Protein AF-A0A7T6Z4F5-F1 (afdb_monomer_lite)

pLDDT: mean 92.41, std 7.92, range [49.53, 97.69]

Organism: NCBI:txid2743000

Sequence (101 aa):
MSDFVYGEYCGEPLPRKGADYDSIGIYKENGLLLELRVSGTALAATEETGINHENSYEWLWKTALNFIEELDNEKKILQILPTDVRSGKLVTQWHELRVEE

Foldseek 3Di:
DQPQDDDQKGKDWDDCPVFQWTWIFIDGDHDGAEIEIEGNQLQVVCVFQVHHPVCPRVLSSVQCVVCVVVGPSDYWYFYHYNVQGGNSDGPDDRVPTDTDD

Structure (mmCIF, N/CA/C/O backbone):
data_AF-A0A7T6Z4F5-F1
#
_entry.id   AF-A0A7T6Z4F5-F1
#
loop_
_atom_site.group_PDB
_atom_site.id
_atom_site.type_symbol
_atom_site.label_atom_id
_atom_site.label_alt_id
_atom_site.label_comp_id
_atom_site.label_asym_id
_atom_site.label_entity_id
_atom_site.label_seq_id
_atom_site.pdbx_PDB_ins_code
_atom_site.Cartn_x
_atom_site.Cartn_y
_atom_site.Cartn_z
_atom_site.occupancy
_atom_site.B_iso_or_equiv
_atom_site.auth_seq_id
_atom_site.auth_comp_id
_atom_site.auth_asym_id
_atom_site.auth_atom_id
_atom_site.pdbx_PDB_model_num
ATOM 1 N N . MET A 1 1 ? 1.905 18.611 5.122 1.00 49.53 1 MET A N 1
ATOM 2 C CA . MET A 1 1 ? 0.590 18.311 4.520 1.00 49.53 1 MET A CA 1
ATOM 3 C C . MET A 1 1 ? 0.790 17.026 3.755 1.00 49.53 1 MET A C 1
ATOM 5 O O . MET A 1 1 ? 1.791 16.951 3.059 1.00 49.53 1 MET A O 1
ATOM 9 N N . SER A 1 2 ? -0.036 16.009 3.984 1.00 57.78 2 SER A N 1
ATOM 10 C CA . SER A 1 2 ? 0.030 14.809 3.153 1.00 57.78 2 SER A CA 1
ATOM 11 C C . SER A 1 2 ? -0.494 15.148 1.754 1.00 57.78 2 SER A C 1
ATOM 13 O O . SER A 1 2 ? -1.529 15.806 1.643 1.00 57.78 2 SER A O 1
ATOM 15 N N . ASP A 1 3 ? 0.213 14.702 0.715 1.00 80.06 3 ASP A N 1
ATOM 16 C CA . ASP A 1 3 ? -0.210 14.835 -0.685 1.00 80.06 3 ASP A CA 1
ATOM 17 C C . ASP A 1 3 ? -1.293 13.804 -1.078 1.00 80.06 3 ASP A C 1
ATOM 19 O O . ASP A 1 3 ? -1.843 13.861 -2.177 1.00 80.06 3 ASP A O 1
ATOM 23 N N . PHE A 1 4 ? -1.638 12.873 -0.178 1.00 91.50 4 PHE A N 1
ATOM 24 C CA . PHE 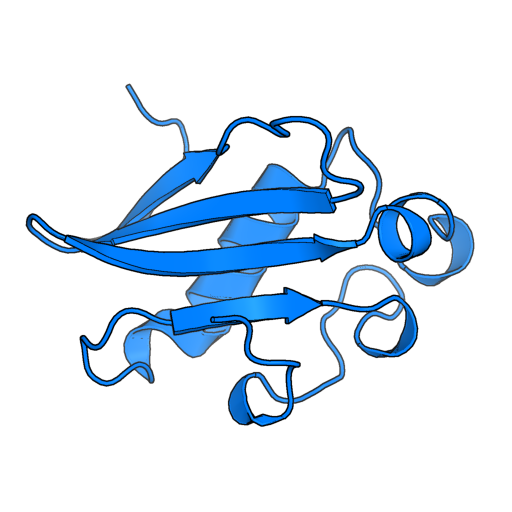A 1 4 ? -2.614 11.806 -0.399 1.00 91.50 4 PHE A CA 1
ATOM 25 C C . PHE A 1 4 ? -3.841 12.006 0.492 1.00 91.50 4 PHE A C 1
ATOM 27 O O . PHE A 1 4 ? -3.826 11.668 1.676 1.00 91.50 4 PHE A O 1
ATOM 34 N N . VAL A 1 5 ? -4.915 12.556 -0.074 1.00 93.88 5 VAL A N 1
ATOM 35 C CA . VAL A 1 5 ? -6.187 12.776 0.631 1.00 93.88 5 VAL A CA 1
ATOM 36 C C . VAL A 1 5 ? -7.352 12.420 -0.289 1.00 93.88 5 VAL A C 1
ATOM 38 O O . VAL A 1 5 ? -7.390 12.850 -1.442 1.00 93.88 5 VAL A O 1
ATOM 41 N N . TYR A 1 6 ? -8.310 11.642 0.215 1.00 93.25 6 TYR A N 1
ATOM 42 C CA . TYR A 1 6 ? -9.553 11.313 -0.483 1.00 93.25 6 TYR A CA 1
ATOM 43 C C . TYR A 1 6 ? -10.689 11.137 0.526 1.00 93.25 6 TYR A C 1
ATOM 45 O O . TYR A 1 6 ? -10.696 10.191 1.311 1.00 93.25 6 TYR A O 1
ATOM 53 N N . GLY A 1 7 ? -11.654 12.058 0.507 1.00 92.50 7 GLY A N 1
ATOM 54 C CA . GLY A 1 7 ? -12.746 12.067 1.479 1.00 92.50 7 GLY A CA 1
ATOM 55 C C . GLY A 1 7 ? -12.217 12.180 2.910 1.00 92.50 7 GLY A C 1
ATOM 56 O O . GLY A 1 7 ? -11.549 13.150 3.255 1.00 92.50 7 GLY A O 1
ATOM 57 N N . GLU A 1 8 ? -12.525 11.179 3.729 1.00 92.56 8 GLU A N 1
ATOM 58 C CA . GLU A 1 8 ? -12.073 11.057 5.121 1.00 92.56 8 GLU A CA 1
ATOM 59 C C . GLU A 1 8 ? -10.735 10.317 5.287 1.00 92.56 8 GLU A C 1
ATOM 61 O O . GLU A 1 8 ? -10.221 10.214 6.402 1.00 92.56 8 GLU A O 1
ATOM 66 N N . TYR A 1 9 ? -10.175 9.798 4.191 1.00 94.81 9 TYR A N 1
ATOM 67 C CA . TYR A 1 9 ? -8.936 9.035 4.199 1.00 94.81 9 TYR A CA 1
ATOM 68 C C . TYR A 1 9 ? -7.734 9.927 3.894 1.00 94.81 9 TYR A C 1
ATOM 70 O O . TYR A 1 9 ? -7.732 10.695 2.927 1.00 94.81 9 TYR A O 1
ATOM 78 N N . CYS A 1 10 ? -6.673 9.751 4.676 1.00 95.25 10 CYS A N 1
ATOM 79 C CA . CYS A 1 10 ? -5.369 10.373 4.465 1.00 95.25 10 CYS A CA 1
ATOM 80 C C . CYS A 1 10 ? -4.308 9.282 4.284 1.00 95.25 10 CYS A C 1
ATOM 82 O O . CYS A 1 10 ? -4.318 8.295 5.015 1.00 95.25 10 CYS A O 1
ATOM 84 N N . GLY A 1 11 ? -3.386 9.446 3.340 1.00 95.56 11 GLY A N 1
ATOM 85 C CA . GLY A 1 11 ? -2.267 8.528 3.111 1.00 95.56 11 GLY A CA 1
ATOM 86 C C . GLY A 1 11 ? -0.933 9.136 3.544 1.00 95.56 11 GLY A C 1
ATOM 87 O O . GLY A 1 11 ? -0.728 10.326 3.367 1.00 95.56 11 GLY A O 1
ATOM 88 N N . GLU A 1 12 ? 0.014 8.372 4.070 1.00 95.25 12 GLU A N 1
ATOM 89 C CA . GLU A 1 12 ? 1.375 8.859 4.345 1.00 95.25 12 GLU A CA 1
ATOM 90 C C . GLU A 1 12 ? 2.409 7.781 3.999 1.00 95.25 12 GLU A C 1
ATOM 92 O O . GLU A 1 12 ? 2.280 6.650 4.474 1.00 95.25 12 GLU A O 1
ATOM 97 N N . PRO A 1 13 ? 3.441 8.081 3.187 1.00 95.56 13 PRO A N 1
ATOM 98 C CA . PRO A 1 13 ? 4.567 7.173 3.004 1.00 95.56 13 PRO A CA 1
ATOM 99 C C . PRO A 1 13 ? 5.244 6.859 4.341 1.00 95.56 13 PRO A C 1
ATOM 101 O O . PRO A 1 13 ? 5.661 7.765 5.062 1.00 95.56 13 PRO A O 1
ATOM 104 N N . LEU A 1 14 ? 5.396 5.577 4.665 1.00 93.25 14 LEU A N 1
ATOM 105 C CA . LEU A 1 14 ? 6.046 5.157 5.907 1.00 93.25 14 LEU A CA 1
ATOM 106 C C . LEU A 1 14 ? 7.543 4.877 5.685 1.00 93.25 14 LEU A C 1
ATOM 108 O O . LEU A 1 14 ? 7.937 4.388 4.623 1.00 93.25 14 LEU A O 1
ATOM 112 N N . PRO A 1 15 ? 8.409 5.162 6.676 1.00 87.06 15 PRO A N 1
ATOM 113 C CA . PRO A 1 15 ? 9.852 4.995 6.536 1.00 87.06 15 PRO A CA 1
ATOM 114 C C . PRO A 1 15 ? 10.272 3.521 6.412 1.00 87.06 15 PRO A C 1
ATOM 116 O O . PRO A 1 15 ? 9.924 2.685 7.247 1.00 87.06 15 PRO A O 1
ATOM 119 N N . ARG A 1 16 ? 11.135 3.231 5.430 1.00 77.62 16 ARG A N 1
ATOM 120 C CA . ARG A 1 16 ? 11.716 1.905 5.142 1.00 77.62 16 ARG A CA 1
ATOM 121 C C . ARG A 1 16 ? 12.813 1.516 6.143 1.00 77.62 16 ARG A C 1
ATOM 123 O O . ARG A 1 16 ? 13.984 1.464 5.777 1.00 77.62 16 ARG A O 1
ATOM 130 N N . LYS A 1 17 ? 12.494 1.309 7.425 1.00 76.69 17 LYS A N 1
ATOM 131 C CA . LYS A 1 17 ? 13.473 1.025 8.507 1.00 76.69 17 LYS A CA 1
ATOM 132 C C . LYS A 1 17 ? 14.239 -0.307 8.315 1.00 76.69 17 LYS A C 1
ATOM 134 O O . LYS A 1 17 ? 14.035 -1.251 9.067 1.00 76.69 17 LYS A O 1
ATOM 139 N N . GLY A 1 18 ? 15.128 -0.383 7.321 1.00 69.81 18 GLY A N 1
ATOM 140 C CA . GLY A 1 18 ? 15.873 -1.591 6.944 1.00 69.81 18 GLY A CA 1
ATOM 141 C C . GLY A 1 18 ? 15.041 -2.645 6.207 1.00 69.81 18 GLY A C 1
ATOM 142 O O . GLY A 1 18 ? 15.487 -3.780 6.078 1.00 69.81 18 GLY A O 1
ATOM 143 N N . ALA A 1 19 ? 13.839 -2.285 5.756 1.00 77.81 19 ALA A N 1
ATOM 144 C CA . ALA A 1 19 ? 12.916 -3.203 5.111 1.00 77.81 19 ALA A CA 1
ATOM 145 C C . ALA A 1 19 ? 12.979 -3.097 3.582 1.00 77.81 19 ALA A C 1
ATOM 147 O O . ALA A 1 19 ? 13.107 -2.001 3.035 1.00 77.81 19 ALA A O 1
ATOM 148 N N . ASP A 1 20 ? 12.860 -4.240 2.910 1.00 90.12 20 ASP A N 1
ATOM 149 C CA . ASP A 1 20 ? 12.846 -4.349 1.450 1.00 90.12 20 ASP A CA 1
ATOM 150 C C . ASP A 1 20 ? 11.411 -4.204 0.915 1.00 90.12 20 ASP A C 1
ATOM 152 O O . ASP A 1 20 ? 10.834 -5.141 0.364 1.00 90.12 20 ASP A O 1
ATOM 156 N N . TYR A 1 21 ? 10.783 -3.056 1.181 1.00 94.25 21 TYR A N 1
ATOM 157 C CA . TYR A 1 21 ? 9.464 -2.697 0.656 1.00 94.25 21 TYR A CA 1
ATOM 158 C C . TYR A 1 21 ? 9.239 -1.182 0.657 1.00 94.25 21 TYR A C 1
ATOM 160 O O . TYR A 1 21 ? 9.831 -0.447 1.452 1.00 94.25 21 TYR A O 1
ATOM 168 N N . ASP A 1 22 ? 8.306 -0.741 -0.186 1.00 95.88 22 ASP A N 1
ATOM 169 C CA . ASP A 1 22 ? 7.680 0.579 -0.094 1.00 95.88 22 ASP A CA 1
ATOM 170 C C . ASP A 1 22 ? 6.320 0.427 0.573 1.00 95.88 22 ASP A C 1
ATOM 172 O O . ASP A 1 22 ? 5.641 -0.579 0.372 1.00 95.88 22 ASP A O 1
ATOM 176 N N . SER A 1 23 ? 5.909 1.411 1.370 1.00 96.44 23 SER A N 1
ATOM 177 C CA . SER A 1 23 ? 4.649 1.324 2.107 1.00 96.44 23 SER A CA 1
ATOM 178 C C . SER A 1 23 ? 3.979 2.669 2.305 1.00 96.44 23 SER A C 1
ATOM 180 O O . SER A 1 23 ? 4.660 3.671 2.540 1.00 96.44 23 SER A O 1
ATOM 182 N N . ILE A 1 24 ? 2.649 2.659 2.286 1.00 96.56 24 ILE A N 1
ATOM 183 C CA . ILE A 1 24 ? 1.805 3.795 2.651 1.00 96.56 24 ILE A CA 1
ATOM 184 C C . ILE A 1 24 ? 0.910 3.400 3.830 1.00 96.56 24 ILE A C 1
ATOM 186 O O . ILE A 1 24 ? 0.314 2.320 3.842 1.00 96.56 24 ILE A O 1
ATOM 190 N N . GLY A 1 25 ? 0.833 4.267 4.834 1.00 96.00 25 GLY A N 1
ATOM 191 C CA . GLY A 1 25 ? -0.170 4.198 5.887 1.00 96.00 25 GLY A CA 1
ATOM 192 C C . GLY A 1 25 ? -1.424 4.940 5.441 1.00 96.00 25 GLY A C 1
ATOM 193 O O . GLY A 1 25 ? -1.328 6.076 4.990 1.00 96.00 25 GLY A O 1
ATOM 194 N N . ILE A 1 26 ? -2.584 4.308 5.558 1.00 96.00 26 ILE A N 1
ATOM 195 C CA . ILE A 1 26 ? -3.902 4.882 5.302 1.00 96.00 26 ILE A CA 1
ATOM 196 C C . ILE A 1 26 ? -4.583 5.103 6.644 1.00 96.00 26 ILE A C 1
ATOM 198 O O . ILE A 1 26 ? -4.757 4.171 7.432 1.00 96.00 26 ILE A O 1
ATOM 202 N N . TYR A 1 27 ? -4.981 6.340 6.886 1.00 94.12 27 TYR A N 1
ATOM 203 C CA . TYR A 1 27 ? -5.554 6.805 8.134 1.00 94.12 27 TYR A CA 1
ATOM 204 C C . TYR A 1 27 ? -6.988 7.257 7.903 1.00 94.12 27 TYR A C 1
ATOM 206 O O . TYR A 1 27 ? -7.286 7.876 6.881 1.00 94.12 27 TYR A O 1
ATOM 214 N N . LYS A 1 28 ? -7.854 6.973 8.872 1.00 92.75 28 LYS A N 1
ATOM 215 C CA . LYS A 1 28 ? -9.230 7.470 8.939 1.00 92.75 28 LYS A CA 1
ATOM 216 C C . LYS A 1 28 ? -9.499 7.945 10.361 1.00 92.75 28 LYS A C 1
ATOM 218 O O . LYS A 1 28 ? -9.075 7.302 11.323 1.00 92.75 28 LYS A O 1
ATOM 223 N N . GLU A 1 29 ? -10.159 9.093 10.479 1.00 84.62 29 GLU A N 1
ATOM 224 C CA . GLU A 1 29 ? -10.346 9.819 11.741 1.00 84.62 29 GLU A CA 1
ATOM 225 C C . GLU A 1 29 ? -9.020 10.031 12.497 1.00 84.62 29 GLU A C 1
ATOM 227 O O . GLU A 1 29 ? -8.252 10.926 12.153 1.00 84.62 29 GLU A O 1
ATOM 232 N N . ASN A 1 30 ? -8.738 9.198 13.506 1.00 77.50 30 ASN A N 1
ATOM 233 C CA . ASN A 1 30 ? -7.579 9.316 14.394 1.00 77.50 30 ASN A CA 1
ATOM 234 C C . ASN A 1 30 ? -6.674 8.070 14.395 1.00 77.50 30 ASN A C 1
ATOM 236 O O . ASN A 1 30 ? -5.794 7.960 15.252 1.00 77.50 30 ASN A O 1
ATOM 240 N N . GLY A 1 31 ? -6.897 7.110 13.492 1.00 90.81 31 GLY A N 1
ATOM 241 C CA . GLY A 1 31 ? -6.233 5.807 13.531 1.00 90.81 31 GLY A CA 1
ATOM 242 C C . GLY A 1 31 ? -5.652 5.366 12.194 1.00 90.81 31 GLY A C 1
ATOM 243 O O . GLY A 1 31 ? -6.170 5.698 11.130 1.00 90.81 31 GLY A O 1
ATOM 244 N N . LEU A 1 32 ? -4.571 4.587 12.266 1.00 93.12 32 LEU A N 1
ATOM 245 C CA . LEU A 1 32 ? -4.058 3.826 11.130 1.00 93.12 32 LEU A CA 1
ATOM 246 C C . LEU A 1 32 ? -5.017 2.664 10.847 1.00 93.12 32 LEU A C 1
ATOM 248 O O . LEU A 1 32 ? -5.160 1.771 11.682 1.00 93.12 32 LEU A O 1
ATOM 252 N N . LEU A 1 33 ? -5.634 2.681 9.669 1.00 95.00 33 LEU A N 1
ATOM 253 C CA . LEU A 1 33 ? -6.571 1.662 9.201 1.00 95.00 33 LEU A CA 1
ATOM 254 C C . LEU A 1 33 ? -5.858 0.570 8.397 1.00 95.00 33 LEU A C 1
ATOM 256 O O . LEU A 1 33 ? -6.092 -0.619 8.596 1.00 95.00 33 LEU A O 1
ATOM 260 N N . LEU A 1 34 ? -4.957 0.969 7.502 1.00 96.25 34 LEU A N 1
ATOM 261 C CA . LEU A 1 34 ? -4.241 0.052 6.621 1.00 96.25 34 LEU A CA 1
ATOM 262 C C . LEU A 1 34 ? -2.793 0.499 6.465 1.00 96.25 34 LEU A C 1
ATOM 264 O O . LEU A 1 34 ? -2.529 1.650 6.150 1.00 96.25 34 LEU A O 1
ATOM 268 N N . GLU A 1 35 ? -1.854 -0.420 6.614 1.00 96.31 35 GLU A N 1
ATOM 269 C CA . GLU A 1 35 ? -0.512 -0.276 6.062 1.00 96.31 35 GLU A CA 1
ATOM 270 C C . GLU A 1 35 ? -0.409 -1.186 4.839 1.00 96.31 35 GLU A C 1
ATOM 272 O O . GLU A 1 35 ? -0.431 -2.411 4.967 1.00 96.31 35 GLU A O 1
ATOM 277 N N . LEU A 1 36 ? -0.329 -0.590 3.649 1.00 97.44 36 LEU A N 1
ATOM 278 C CA . LEU A 1 36 ? -0.185 -1.336 2.403 1.00 97.44 36 LEU A CA 1
ATOM 279 C C . LEU A 1 36 ? 1.269 -1.277 1.950 1.00 97.44 36 LEU A C 1
ATOM 281 O O . LEU A 1 36 ? 1.821 -0.190 1.761 1.00 97.44 36 LEU A O 1
ATOM 285 N N . ARG A 1 37 ? 1.876 -2.448 1.777 1.00 97.12 37 ARG A N 1
ATOM 286 C CA . ARG A 1 37 ? 3.280 -2.626 1.406 1.00 97.12 37 ARG A CA 1
ATOM 287 C C . ARG A 1 37 ? 3.386 -3.255 0.024 1.00 97.12 37 ARG A C 1
ATOM 289 O O . ARG A 1 37 ? 2.606 -4.141 -0.309 1.00 97.12 37 ARG A O 1
ATOM 296 N N . VAL A 1 38 ? 4.397 -2.874 -0.747 1.00 97.06 38 VAL A N 1
ATOM 297 C CA . VAL A 1 38 ? 4.816 -3.564 -1.977 1.00 97.06 38 VAL A CA 1
ATOM 298 C C . VAL A 1 38 ? 6.276 -3.970 -1.843 1.00 97.06 38 VAL A C 1
ATOM 300 O O . VAL A 1 38 ? 7.116 -3.155 -1.465 1.00 97.06 38 VAL A O 1
ATOM 303 N N . SER A 1 39 ? 6.576 -5.248 -2.072 1.00 96.31 39 SER A N 1
ATOM 304 C CA . SER A 1 39 ? 7.909 -5.793 -1.801 1.00 96.31 39 SER A CA 1
ATOM 305 C C . SER A 1 39 ? 8.958 -5.234 -2.758 1.00 96.31 39 SER A C 1
ATOM 307 O O . SER A 1 39 ? 8.668 -4.934 -3.916 1.00 96.31 39 SER A O 1
ATOM 309 N N . GLY A 1 40 ? 10.208 -5.158 -2.308 1.00 95.31 40 GLY A N 1
ATOM 310 C CA . GLY A 1 40 ? 11.343 -4.740 -3.127 1.00 95.31 40 GLY A CA 1
ATOM 311 C C . GLY A 1 40 ? 11.527 -5.621 -4.355 1.00 95.31 40 GLY A C 1
ATOM 312 O O . GLY A 1 40 ? 11.824 -5.121 -5.433 1.00 95.31 40 GLY A O 1
ATOM 313 N N . THR A 1 41 ? 11.224 -6.918 -4.252 1.00 95.38 41 THR A N 1
ATOM 314 C CA . THR A 1 41 ? 11.199 -7.812 -5.420 1.00 95.38 41 THR A CA 1
ATOM 315 C C . THR A 1 41 ? 10.137 -7.400 -6.445 1.00 95.38 41 THR A C 1
ATOM 317 O O . THR A 1 41 ? 10.402 -7.464 -7.642 1.00 95.38 41 THR A O 1
ATOM 320 N N . ALA A 1 42 ? 8.951 -6.957 -6.012 1.00 95.56 42 ALA A N 1
ATOM 321 C CA . ALA A 1 42 ? 7.909 -6.491 -6.932 1.00 95.56 42 ALA A CA 1
ATOM 322 C C . ALA A 1 42 ? 8.307 -5.169 -7.604 1.00 95.56 42 ALA A C 1
ATOM 324 O O . ALA A 1 42 ? 8.014 -4.960 -8.779 1.00 95.56 42 ALA A O 1
ATOM 325 N N . LEU A 1 43 ? 9.024 -4.313 -6.869 1.00 95.25 43 LEU A N 1
ATOM 326 C CA . LEU A 1 43 ? 9.581 -3.057 -7.372 1.00 95.25 43 LEU A CA 1
ATOM 327 C C . LEU A 1 43 ? 10.751 -3.289 -8.337 1.00 95.25 43 LEU A C 1
ATOM 329 O O . LEU A 1 43 ? 10.892 -2.544 -9.300 1.00 95.25 43 LEU A O 1
ATOM 333 N N . ALA A 1 44 ? 11.565 -4.324 -8.111 1.00 95.62 44 ALA A N 1
ATOM 334 C CA . ALA A 1 44 ? 12.662 -4.715 -8.996 1.00 95.62 44 ALA A CA 1
ATOM 335 C C . ALA A 1 44 ? 12.167 -5.366 -10.299 1.00 95.62 44 ALA A C 1
ATOM 337 O O . ALA A 1 44 ? 12.797 -5.206 -11.341 1.00 95.62 44 ALA A O 1
ATOM 338 N N . ALA A 1 45 ? 11.026 -6.056 -10.258 1.00 95.06 45 ALA A N 1
ATOM 339 C CA . ALA A 1 45 ? 10.352 -6.647 -11.416 1.00 95.06 45 ALA A CA 1
ATOM 340 C C . ALA A 1 45 ? 9.490 -5.616 -12.179 1.00 95.06 45 ALA A C 1
ATOM 342 O O . ALA A 1 45 ? 8.333 -5.877 -12.507 1.00 95.06 45 ALA A O 1
ATOM 343 N N . THR A 1 46 ? 10.014 -4.403 -12.412 1.00 94.12 46 THR A N 1
ATOM 344 C CA . THR A 1 46 ? 9.245 -3.288 -13.001 1.00 94.12 46 THR A CA 1
ATOM 345 C C . THR A 1 46 ? 8.686 -3.619 -14.387 1.00 94.12 46 THR A C 1
ATOM 347 O O . THR A 1 46 ? 7.610 -3.135 -14.733 1.00 94.12 46 THR A O 1
ATOM 350 N N . GLU A 1 47 ? 9.383 -4.426 -15.193 1.00 94.25 47 GLU A N 1
ATOM 351 C CA . GLU A 1 47 ? 8.915 -4.792 -16.538 1.00 94.25 47 GLU A CA 1
ATOM 352 C C . GLU A 1 47 ? 7.611 -5.606 -16.485 1.00 94.25 47 GLU A C 1
ATOM 354 O O . GLU A 1 47 ? 6.710 -5.403 -17.302 1.00 94.25 47 GLU A O 1
ATOM 359 N N . GLU A 1 48 ? 7.466 -6.480 -15.488 1.00 93.50 48 GLU A N 1
ATOM 360 C CA . GLU A 1 48 ? 6.282 -7.310 -15.282 1.00 93.50 48 GLU A CA 1
ATOM 361 C C . GLU A 1 48 ? 5.197 -6.587 -14.477 1.00 93.50 48 GLU A C 1
ATOM 363 O O . GLU A 1 48 ? 4.004 -6.635 -14.816 1.00 93.50 48 GLU A O 1
ATOM 368 N N . THR A 1 49 ? 5.59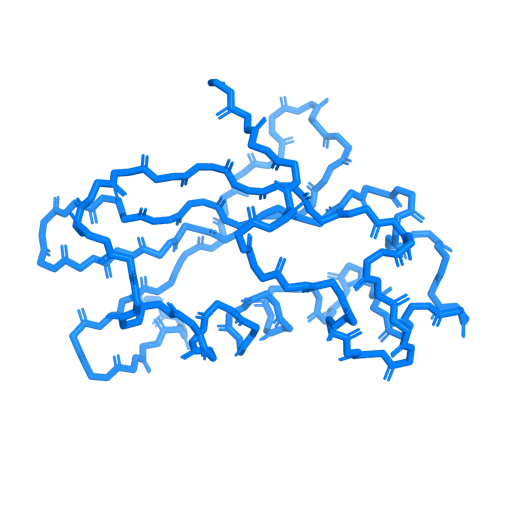9 -5.921 -13.394 1.00 94.19 49 THR A N 1
ATOM 369 C CA . THR A 1 49 ? 4.674 -5.313 -12.435 1.00 94.19 49 THR A CA 1
ATOM 370 C C . THR A 1 49 ? 4.233 -3.924 -12.857 1.00 94.19 49 THR A C 1
ATOM 372 O O . THR A 1 49 ? 3.154 -3.510 -12.457 1.00 94.19 49 THR A O 1
ATOM 375 N N . GLY A 1 50 ? 5.004 -3.200 -13.671 1.00 95.19 50 GLY A N 1
ATOM 376 C CA . GLY A 1 50 ? 4.745 -1.802 -14.029 1.00 95.19 50 GLY A CA 1
ATOM 377 C C . GLY A 1 50 ? 4.922 -0.809 -12.872 1.00 95.19 50 GLY A C 1
ATOM 378 O O . GLY A 1 50 ? 4.513 0.347 -12.999 1.00 95.19 50 GLY A O 1
ATOM 379 N N . ILE A 1 51 ? 5.497 -1.243 -11.746 1.00 95.38 51 ILE A N 1
ATOM 380 C CA . ILE A 1 51 ? 5.681 -0.436 -10.534 1.00 95.38 51 ILE A CA 1
ATOM 381 C C . ILE A 1 51 ? 7.168 -0.388 -10.193 1.00 95.38 51 ILE A C 1
ATOM 383 O O . ILE A 1 51 ? 7.884 -1.378 -10.323 1.00 95.38 51 ILE A O 1
ATOM 387 N N . ASN A 1 52 ? 7.627 0.771 -9.737 1.00 95.31 52 ASN A N 1
ATOM 388 C CA . ASN A 1 52 ? 8.985 1.007 -9.269 1.00 95.31 52 ASN A CA 1
ATOM 389 C C . ASN A 1 52 ? 8.971 1.986 -8.082 1.00 95.31 52 ASN A C 1
ATOM 391 O O . ASN A 1 52 ? 7.921 2.467 -7.665 1.00 95.31 52 ASN A O 1
ATOM 395 N N . HIS A 1 53 ? 10.142 2.312 -7.535 1.00 93.62 53 HIS A N 1
ATOM 396 C CA . HIS A 1 53 ? 10.242 3.244 -6.406 1.00 93.62 53 HIS A CA 1
ATOM 397 C C . HIS A 1 53 ? 9.796 4.684 -6.716 1.00 93.62 53 HIS A C 1
ATOM 399 O O . HIS A 1 53 ? 9.557 5.446 -5.783 1.00 93.62 53 HIS A O 1
ATOM 405 N N . GLU A 1 54 ? 9.719 5.082 -7.988 1.00 93.44 54 GLU A N 1
ATOM 406 C CA . GLU A 1 54 ? 9.314 6.437 -8.386 1.00 93.44 54 GLU A CA 1
ATOM 407 C C . GLU A 1 54 ? 7.791 6.606 -8.357 1.00 93.44 54 GLU A C 1
ATOM 409 O O . GLU A 1 54 ? 7.303 7.704 -8.096 1.00 93.44 54 GLU A O 1
ATOM 414 N N . ASN A 1 55 ? 7.038 5.527 -8.600 1.00 95.00 5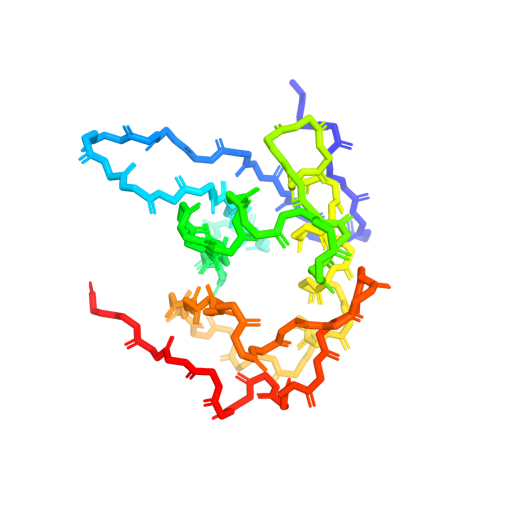5 ASN A N 1
ATOM 415 C CA . ASN A 1 55 ? 5.574 5.552 -8.689 1.00 95.00 55 ASN A CA 1
ATOM 416 C C . ASN A 1 55 ? 4.854 4.718 -7.610 1.00 95.00 55 ASN A C 1
ATOM 418 O O . ASN A 1 55 ? 3.623 4.753 -7.531 1.00 95.00 55 ASN A O 1
ATOM 422 N N . SER A 1 56 ? 5.597 3.996 -6.766 1.00 95.81 56 SER A N 1
ATOM 423 C CA . SER A 1 56 ? 5.060 3.057 -5.774 1.00 95.81 56 SER A CA 1
ATOM 424 C C . SER A 1 56 ? 4.056 3.695 -4.819 1.00 95.81 56 SER A C 1
ATOM 426 O O . SER A 1 56 ? 2.994 3.124 -4.600 1.00 95.81 56 SER A O 1
ATOM 428 N N . TYR A 1 57 ? 4.337 4.878 -4.266 1.00 96.38 57 TYR A N 1
ATOM 429 C CA . TYR A 1 57 ? 3.455 5.508 -3.275 1.00 96.38 57 TYR A CA 1
ATOM 430 C C . TYR A 1 57 ? 2.115 5.948 -3.869 1.00 96.38 57 TYR A C 1
ATOM 432 O O . TYR A 1 57 ? 1.068 5.704 -3.272 1.00 96.38 57 TYR A O 1
ATOM 440 N N . GLU A 1 58 ? 2.125 6.541 -5.066 1.00 96.50 58 GLU A N 1
ATOM 441 C CA . GLU A 1 58 ? 0.891 6.913 -5.764 1.00 96.50 58 GLU A CA 1
ATOM 442 C C . GLU A 1 58 ? 0.090 5.670 -6.167 1.00 96.50 58 GLU A C 1
ATOM 444 O O . GLU A 1 58 ? -1.138 5.640 -6.044 1.00 96.50 58 GLU A O 1
ATOM 449 N N . TRP A 1 59 ? 0.785 4.624 -6.615 1.00 97.38 59 TRP A N 1
ATOM 450 C CA . TRP A 1 59 ? 0.159 3.357 -6.961 1.00 97.38 59 TRP A CA 1
ATOM 451 C C . TRP A 1 59 ? -0.465 2.666 -5.744 1.00 97.38 59 TRP A C 1
ATOM 453 O O . TRP A 1 59 ? -1.618 2.240 -5.814 1.00 97.38 59 TRP A O 1
ATOM 463 N N . LEU A 1 60 ? 0.259 2.590 -4.625 1.00 97.69 60 LEU A N 1
ATOM 464 C CA . LEU A 1 60 ? -0.221 2.027 -3.363 1.00 97.69 60 LEU A CA 1
ATOM 465 C C . LEU A 1 60 ? -1.447 2.787 -2.858 1.00 97.69 60 LEU A C 1
ATOM 467 O O . LEU A 1 60 ? -2.431 2.161 -2.474 1.00 97.69 60 LEU A O 1
ATOM 471 N N . TRP A 1 61 ? -1.416 4.120 -2.913 1.00 97.69 61 TRP A N 1
ATOM 472 C CA . TRP A 1 61 ? -2.555 4.962 -2.551 1.00 97.69 61 TRP A CA 1
ATOM 473 C C . TRP A 1 61 ? -3.798 4.619 -3.377 1.00 97.69 61 TRP A C 1
ATOM 475 O O . TRP A 1 61 ? -4.834 4.254 -2.824 1.00 97.69 61 TRP A O 1
ATOM 485 N N . LYS A 1 62 ? -3.685 4.662 -4.710 1.00 96.94 62 LYS A N 1
ATOM 486 C CA . LYS A 1 62 ? -4.791 4.327 -5.622 1.00 96.94 62 LYS A CA 1
ATOM 487 C C . LYS A 1 62 ? -5.284 2.895 -5.426 1.00 96.94 62 LYS A C 1
ATOM 489 O O . LYS A 1 62 ? -6.481 2.644 -5.498 1.00 96.94 62 LYS A O 1
ATOM 494 N N . THR A 1 63 ? -4.364 1.966 -5.178 1.00 97.25 63 THR A N 1
ATOM 495 C CA . THR A 1 63 ? -4.681 0.555 -4.945 1.00 97.25 63 THR A CA 1
ATOM 496 C C . THR A 1 63 ? -5.471 0.377 -3.658 1.00 97.25 63 THR A C 1
ATOM 498 O O . THR A 1 63 ? -6.501 -0.288 -3.689 1.00 97.25 63 THR A O 1
ATOM 501 N N . ALA A 1 64 ? -5.046 1.012 -2.562 1.00 96.75 64 ALA A N 1
ATOM 502 C CA . ALA A 1 64 ? -5.755 0.976 -1.288 1.00 96.75 64 ALA A CA 1
ATOM 503 C C . ALA A 1 64 ? -7.182 1.523 -1.419 1.00 96.75 64 ALA A C 1
ATOM 505 O O . ALA A 1 64 ? -8.124 0.885 -0.958 1.00 96.75 64 ALA A O 1
ATOM 506 N N . LEU A 1 65 ? -7.361 2.658 -2.104 1.00 95.62 65 LEU A N 1
ATOM 507 C CA . LEU A 1 65 ? -8.680 3.274 -2.284 1.00 95.62 65 LEU A CA 1
ATOM 508 C C . LEU A 1 65 ? -9.703 2.366 -2.985 1.00 95.62 65 LEU A C 1
ATOM 510 O O . LEU A 1 65 ? -10.897 2.554 -2.781 1.00 95.62 65 LEU A O 1
ATOM 514 N N . ASN A 1 66 ? -9.267 1.373 -3.766 1.00 95.81 66 ASN A N 1
ATOM 515 C CA . ASN A 1 66 ? -10.185 0.451 -4.442 1.00 95.81 66 ASN A CA 1
ATOM 516 C C . ASN A 1 66 ? -10.925 -0.495 -3.485 1.00 95.81 66 ASN A C 1
ATOM 518 O O . ASN A 1 66 ? -11.930 -1.063 -3.892 1.00 95.81 66 ASN A O 1
ATOM 522 N N . PHE A 1 67 ? -10.420 -0.697 -2.265 1.00 95.31 67 PHE A N 1
ATOM 523 C CA . PHE A 1 67 ? -11.003 -1.635 -1.299 1.00 95.31 67 PHE A CA 1
ATOM 524 C C . PHE A 1 67 ? -11.030 -1.104 0.142 1.00 95.31 67 PHE A C 1
ATOM 526 O O . PHE A 1 67 ? -11.471 -1.805 1.047 1.00 95.31 67 PHE A O 1
ATOM 533 N N . ILE A 1 68 ? -10.561 0.124 0.394 1.00 93.81 68 ILE A N 1
ATOM 534 C CA . ILE A 1 68 ? -10.452 0.675 1.754 1.00 93.81 68 ILE A CA 1
ATOM 535 C C . ILE A 1 68 ? -11.804 0.764 2.477 1.00 93.81 68 ILE A C 1
ATOM 537 O O . ILE A 1 68 ? -11.854 0.646 3.700 1.00 93.81 68 ILE A O 1
ATOM 541 N N . GLU A 1 69 ? -12.897 0.943 1.731 1.00 92.69 69 GLU A N 1
ATOM 542 C CA . GLU A 1 69 ? -14.264 0.984 2.266 1.00 9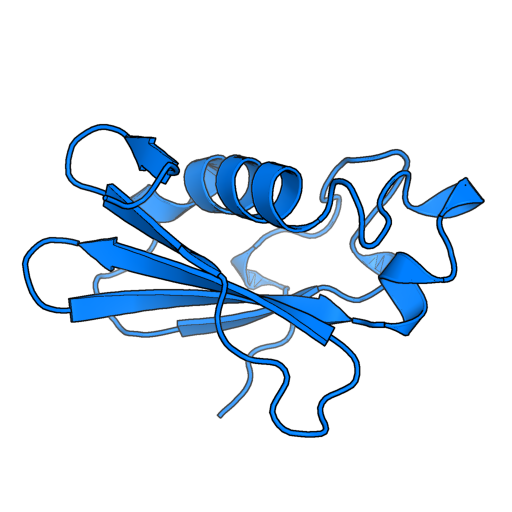2.69 69 GLU A CA 1
ATOM 543 C C . GLU A 1 69 ? -14.761 -0.395 2.733 1.00 92.69 69 GLU A C 1
ATOM 545 O O . GLU A 1 69 ? -15.687 -0.468 3.536 1.00 92.69 69 GLU A O 1
ATOM 550 N N . GLU A 1 70 ? -14.133 -1.482 2.273 1.00 93.12 70 GLU A N 1
ATOM 551 C CA . GLU A 1 70 ? -14.460 -2.861 2.661 1.00 93.12 70 GLU A CA 1
ATOM 552 C C . GLU A 1 70 ? -13.747 -3.302 3.952 1.00 93.12 70 GLU A C 1
ATOM 554 O O . GLU A 1 70 ? -13.986 -4.404 4.443 1.00 93.12 70 GLU A O 1
ATOM 559 N N . LEU A 1 71 ? -12.849 -2.478 4.508 1.00 89.06 71 LEU A N 1
ATOM 560 C CA . LEU A 1 71 ? -12.132 -2.809 5.739 1.00 89.06 71 LEU A CA 1
ATOM 561 C C . LEU A 1 71 ? -12.954 -2.446 6.985 1.00 89.06 71 LEU A C 1
ATOM 563 O O . LEU A 1 71 ? -13.373 -1.302 7.157 1.00 89.06 71 LEU A O 1
ATOM 567 N N . ASP A 1 72 ? -13.089 -3.398 7.911 1.00 79.69 72 ASP A N 1
ATOM 568 C CA . ASP A 1 72 ? -13.914 -3.300 9.130 1.00 79.69 72 ASP A CA 1
ATOM 569 C C . ASP A 1 72 ? -13.340 -2.390 10.246 1.00 79.69 72 ASP A C 1
ATOM 571 O O . ASP A 1 72 ? -13.399 -2.723 11.427 1.00 79.69 72 ASP A O 1
ATOM 575 N N . ASN A 1 73 ? -12.756 -1.234 9.913 1.00 77.94 73 ASN A N 1
ATOM 576 C CA . ASN A 1 73 ? -12.077 -0.298 10.836 1.00 77.94 73 ASN A CA 1
ATOM 577 C C . ASN A 1 73 ? -10.942 -0.897 11.702 1.00 77.94 73 ASN A C 1
ATOM 579 O O . ASN A 1 73 ? -10.314 -0.184 12.487 1.00 77.94 73 ASN A O 1
ATOM 583 N N . GLU A 1 74 ? -10.641 -2.186 11.561 1.00 83.38 74 GLU A N 1
ATOM 584 C CA . GLU A 1 74 ? -9.512 -2.842 12.204 1.00 83.38 74 GLU A CA 1
ATOM 585 C C . GLU A 1 74 ? -8.224 -2.580 11.428 1.00 83.38 74 GLU A C 1
ATOM 587 O O . GLU A 1 74 ? -8.184 -2.702 10.200 1.00 83.38 74 GLU A O 1
ATOM 592 N N . LYS A 1 75 ? -7.143 -2.276 12.158 1.00 91.19 75 LYS A N 1
ATOM 593 C CA . LYS A 1 75 ? -5.819 -2.105 11.562 1.00 91.19 75 LYS A CA 1
ATOM 594 C C . LYS A 1 75 ? -5.416 -3.386 10.828 1.00 91.19 75 LYS A C 1
ATOM 596 O O . LYS A 1 75 ? -5.292 -4.440 11.449 1.00 91.19 75 LYS A O 1
ATOM 601 N N . LYS A 1 76 ? -5.097 -3.266 9.539 1.00 94.31 76 LYS A N 1
ATOM 602 C CA . LYS A 1 76 ? -4.477 -4.338 8.749 1.00 94.31 76 LYS A CA 1
ATOM 603 C C . LYS A 1 76 ? -3.120 -3.915 8.210 1.00 94.31 76 LYS A C 1
ATOM 605 O O . LYS A 1 76 ? -2.894 -2.748 7.902 1.00 94.31 76 LYS A O 1
ATOM 610 N N . ILE A 1 77 ? -2.223 -4.882 8.081 1.00 95.69 77 ILE A N 1
ATOM 611 C CA . ILE A 1 77 ? -0.950 -4.722 7.387 1.00 95.69 77 ILE A CA 1
ATOM 612 C C . ILE A 1 77 ? -0.943 -5.747 6.260 1.00 95.69 77 ILE A C 1
ATOM 614 O O . ILE A 1 77 ? -1.007 -6.946 6.524 1.00 95.69 77 ILE A O 1
ATOM 618 N N . LEU A 1 78 ? -0.919 -5.275 5.016 1.00 97.00 78 LEU A N 1
ATOM 619 C CA . LEU A 1 78 ? -0.992 -6.124 3.828 1.00 97.00 78 LEU A CA 1
ATOM 620 C C . LEU A 1 78 ? 0.279 -5.974 2.998 1.00 97.00 78 LEU A 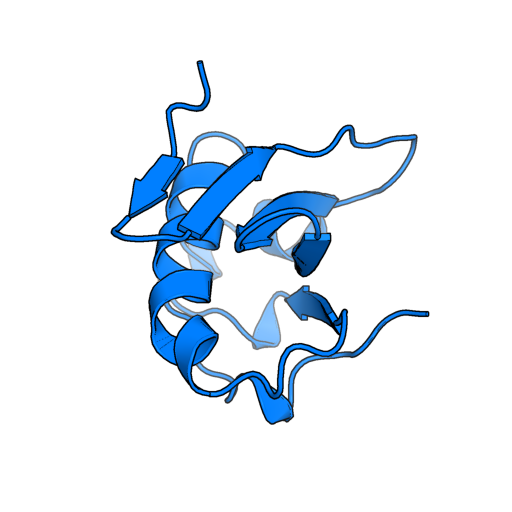C 1
ATOM 622 O O . LEU A 1 78 ? 0.735 -4.861 2.731 1.00 97.00 78 LEU A O 1
ATOM 626 N N . GLN A 1 79 ? 0.830 -7.104 2.571 1.00 97.06 79 GLN A N 1
ATOM 627 C CA . GLN A 1 79 ? 2.029 -7.188 1.754 1.00 97.06 79 GLN A CA 1
ATOM 628 C C . GLN A 1 79 ? 1.679 -7.684 0.352 1.00 97.06 79 GLN A C 1
ATOM 630 O O . GLN A 1 79 ? 1.205 -8.802 0.169 1.00 97.06 79 GLN A O 1
ATOM 635 N N . ILE A 1 80 ? 1.983 -6.854 -0.640 1.00 97.69 80 ILE A N 1
ATOM 636 C CA . ILE A 1 80 ? 1.865 -7.162 -2.062 1.00 97.69 80 ILE A CA 1
ATOM 637 C C . ILE A 1 80 ? 3.190 -7.763 -2.534 1.00 97.69 80 ILE A C 1
ATOM 639 O O . ILE A 1 80 ? 4.269 -7.192 -2.312 1.00 97.69 80 ILE A O 1
ATOM 643 N N . LEU A 1 81 ? 3.102 -8.929 -3.166 1.00 97.06 81 LEU A N 1
ATOM 644 C CA . LEU A 1 81 ? 4.206 -9.667 -3.769 1.00 97.06 81 LEU A CA 1
ATOM 645 C C . LEU A 1 81 ? 4.220 -9.468 -5.296 1.00 97.06 81 LEU A C 1
ATOM 647 O O . LEU A 1 81 ? 3.234 -9.003 -5.869 1.00 97.06 81 LEU A O 1
ATOM 651 N N . PRO A 1 82 ? 5.307 -9.844 -6.000 1.00 96.06 82 PRO A N 1
ATOM 652 C CA . PRO A 1 82 ? 5.381 -9.677 -7.454 1.00 96.06 82 PRO A CA 1
ATOM 653 C C . PRO A 1 82 ? 4.247 -10.393 -8.196 1.00 96.06 82 PRO A C 1
ATOM 655 O O . PRO A 1 82 ? 3.777 -9.921 -9.223 1.00 96.06 82 PRO A O 1
ATOM 658 N N . THR A 1 83 ? 3.788 -11.527 -7.665 1.00 96.81 83 THR A N 1
ATOM 659 C CA . THR A 1 83 ? 2.708 -12.336 -8.245 1.00 96.81 83 THR A CA 1
ATOM 660 C C . THR A 1 83 ? 1.336 -11.681 -8.146 1.00 96.81 83 THR A C 1
ATOM 662 O O . THR A 1 83 ? 0.452 -12.028 -8.926 1.00 96.81 83 THR A O 1
ATOM 665 N N . ASP A 1 84 ? 1.167 -10.735 -7.220 1.00 97.56 84 ASP A N 1
ATOM 666 C CA . ASP A 1 84 ? -0.097 -10.036 -6.992 1.00 97.56 84 ASP A CA 1
ATOM 667 C C . ASP A 1 84 ? -0.286 -8.856 -7.941 1.00 97.56 84 ASP A C 1
ATOM 669 O O . ASP A 1 84 ? -1.356 -8.247 -7.962 1.00 97.56 84 ASP A O 1
ATOM 673 N N . VAL A 1 85 ? 0.733 -8.530 -8.741 1.00 97.00 85 VAL A N 1
ATOM 674 C CA . VAL A 1 85 ? 0.724 -7.391 -9.653 1.00 97.00 85 VAL A CA 1
ATOM 675 C C . VAL A 1 85 ? 1.003 -7.833 -11.081 1.00 97.00 85 VAL A C 1
ATOM 677 O O . VAL A 1 85 ? 1.922 -8.599 -11.361 1.00 97.00 85 VAL A O 1
ATOM 680 N N . ARG A 1 86 ? 0.244 -7.276 -12.025 1.00 95.81 86 ARG A N 1
ATOM 681 C CA . ARG A 1 86 ? 0.545 -7.371 -13.453 1.00 95.81 86 ARG A CA 1
ATOM 682 C C . ARG A 1 86 ? 0.284 -6.040 -14.141 1.00 95.81 86 ARG A C 1
ATOM 684 O O . ARG A 1 86 ? -0.837 -5.536 -14.095 1.00 95.81 86 ARG A O 1
ATOM 691 N N . SER A 1 87 ? 1.304 -5.491 -14.800 1.00 94.31 87 SER A N 1
ATOM 692 C CA . SER A 1 87 ? 1.191 -4.281 -15.632 1.00 94.31 87 SER A CA 1
ATOM 693 C C . SER A 1 87 ? 0.478 -3.108 -14.934 1.00 94.31 87 SER A C 1
ATOM 695 O O . SER A 1 87 ? -0.446 -2.500 -15.476 1.00 94.31 87 SER A O 1
ATOM 697 N N . GLY A 1 88 ? 0.882 -2.819 -13.701 1.00 93.94 88 GLY A N 1
ATOM 698 C CA . GLY A 1 88 ? 0.407 -1.711 -12.876 1.00 93.94 88 GLY A CA 1
ATOM 699 C C . GLY A 1 88 ? -0.925 -1.976 -12.181 1.00 93.94 88 GLY A C 1
ATOM 700 O O . GLY A 1 88 ? -1.549 -1.038 -11.690 1.00 93.94 88 GLY A O 1
ATOM 701 N N . LYS A 1 89 ? -1.403 -3.224 -12.152 1.00 95.62 89 LYS A N 1
ATOM 702 C CA . LYS A 1 89 ? -2.691 -3.584 -11.549 1.00 95.62 89 LYS A CA 1
ATOM 703 C C . LYS A 1 89 ? -2.533 -4.699 -10.535 1.00 95.62 89 LYS A C 1
ATOM 705 O O . LYS A 1 89 ? -1.865 -5.690 -10.819 1.00 95.62 89 LYS A O 1
ATOM 710 N N . LEU A 1 90 ? -3.203 -4.543 -9.398 1.00 97.12 90 LEU A N 1
ATOM 711 C CA . LEU A 1 90 ? -3.410 -5.625 -8.447 1.00 97.12 90 LEU A CA 1
ATOM 712 C C . LEU A 1 90 ? -4.326 -6.678 -9.095 1.00 97.12 90 LEU A C 1
ATOM 714 O O . LEU A 1 90 ? -5.412 -6.339 -9.568 1.00 97.12 90 LEU A O 1
ATOM 718 N N . VAL A 1 91 ? -3.868 -7.926 -9.176 1.00 97.06 91 VAL A N 1
ATOM 719 C CA . VAL A 1 91 ? -4.625 -9.055 -9.752 1.00 97.06 91 VAL A CA 1
ATOM 720 C C . VAL A 1 91 ? -5.126 -10.035 -8.692 1.00 97.06 91 VAL A C 1
ATOM 722 O O . VAL A 1 91 ? -6.056 -10.791 -8.965 1.00 97.06 91 VAL A O 1
ATOM 725 N N . THR A 1 92 ? -4.537 -9.997 -7.499 1.00 96.75 92 THR A N 1
ATOM 726 C CA . THR A 1 92 ? -4.977 -10.755 -6.324 1.00 96.75 92 THR A CA 1
ATOM 727 C C . THR A 1 92 ? -6.047 -9.963 -5.579 1.00 96.75 92 THR A C 1
ATOM 729 O O . THR A 1 92 ? -5.929 -8.745 -5.428 1.00 96.75 92 THR A O 1
ATOM 732 N N . GLN A 1 93 ? -7.104 -10.634 -5.119 1.00 96.06 93 GLN A N 1
ATOM 733 C CA . GLN A 1 93 ? -8.127 -9.984 -4.296 1.00 96.06 93 GLN A CA 1
ATOM 734 C C . GLN A 1 93 ? -7.513 -9.527 -2.970 1.00 96.06 93 GLN A C 1
ATOM 736 O O . GLN A 1 93 ? -6.669 -10.218 -2.402 1.00 96.06 93 GLN A O 1
ATOM 741 N N . TRP A 1 94 ? -7.932 -8.371 -2.451 1.00 94.62 94 TRP A N 1
ATOM 742 C CA . TRP A 1 94 ? -7.270 -7.760 -1.291 1.00 94.62 94 TRP A CA 1
ATOM 743 C C . TRP A 1 94 ? -7.272 -8.674 -0.052 1.00 94.62 94 TRP A C 1
ATOM 745 O O . TRP A 1 94 ? -6.297 -8.696 0.696 1.00 94.62 94 TRP A O 1
ATOM 755 N N . HIS A 1 95 ? -8.334 -9.463 0.142 1.00 93.88 95 HIS A N 1
ATOM 756 C CA . HIS A 1 95 ? -8.480 -10.388 1.270 1.00 93.88 95 HIS A CA 1
ATOM 757 C C . HIS A 1 95 ? -7.639 -11.670 1.122 1.00 93.88 95 HIS A C 1
ATOM 759 O O . HIS A 1 95 ? -7.571 -12.469 2.053 1.00 93.88 95 HIS A O 1
ATOM 765 N N . GLU A 1 96 ? -7.023 -11.890 -0.043 1.00 96.50 96 GLU A N 1
ATOM 766 C CA . GLU A 1 96 ? -6.079 -12.985 -0.310 1.00 96.50 96 GLU A CA 1
ATOM 767 C C . GLU A 1 96 ? -4.619 -12.524 -0.218 1.00 96.50 96 GLU A C 1
ATOM 769 O O . GLU A 1 96 ? -3.708 -13.353 -0.266 1.00 96.50 96 GLU A O 1
ATOM 774 N N . LEU A 1 97 ? -4.380 -11.214 -0.076 1.00 96.88 97 LEU A N 1
ATOM 775 C CA . LEU A 1 97 ? -3.037 -10.684 0.120 1.00 96.88 97 LEU A CA 1
ATOM 776 C C . LEU A 1 97 ? -2.438 -11.194 1.426 1.00 96.88 97 LEU A C 1
ATOM 778 O O . LEU A 1 97 ? -3.130 -11.461 2.414 1.00 96.88 97 LEU A O 1
ATOM 782 N N . ARG A 1 98 ? -1.108 -11.280 1.443 1.00 95.94 98 ARG A N 1
ATOM 783 C CA . ARG A 1 98 ? -0.379 -11.691 2.634 1.00 95.94 98 ARG A CA 1
ATOM 784 C C . ARG A 1 98 ? -0.595 -10.671 3.752 1.00 95.94 98 ARG A C 1
ATOM 786 O O . ARG A 1 98 ? -0.269 -9.496 3.599 1.00 95.94 98 ARG A O 1
ATOM 793 N N . VAL A 1 99 ? -1.106 -11.146 4.882 1.00 95.06 99 VAL A N 1
ATOM 794 C CA . VAL A 1 99 ? -1.233 -10.365 6.117 1.00 95.06 99 VAL A CA 1
ATOM 795 C C . VAL A 1 99 ? 0.087 -10.431 6.886 1.00 95.06 99 VAL A C 1
ATOM 797 O O . VAL A 1 99 ? 0.694 -11.499 6.979 1.00 95.06 99 VAL A O 1
ATOM 800 N N . GLU A 1 100 ? 0.529 -9.300 7.427 1.00 91.81 100 GLU A N 1
ATOM 801 C CA . GLU A 1 100 ? 1.684 -9.211 8.329 1.00 91.81 100 GLU A CA 1
ATOM 802 C C . GLU A 1 100 ? 1.228 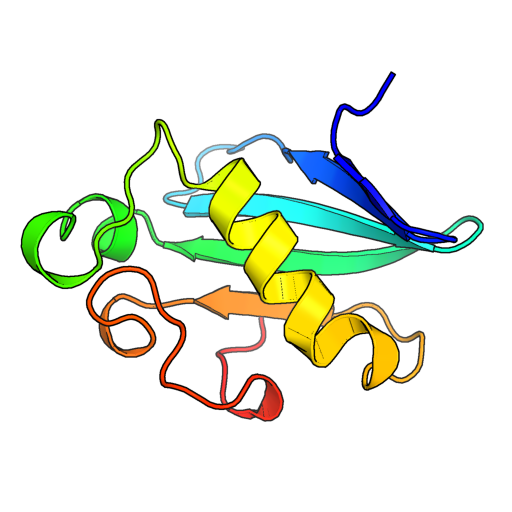-8.856 9.755 1.00 91.81 100 GLU A C 1
ATOM 804 O O . GLU A 1 100 ? 0.195 -8.202 9.935 1.00 91.81 100 GLU A O 1
ATOM 809 N N . GLU A 1 101 ? 2.007 -9.282 10.755 1.00 76.69 101 GLU A N 1
ATOM 810 C CA . GLU A 1 101 ? 1.799 -8.986 12.186 1.00 76.69 101 GLU A CA 1
ATOM 811 C C . GLU A 1 101 ? 2.562 -7.732 12.650 1.00 76.69 101 GLU A C 1
ATOM 813 O O . GLU A 1 101 ? 3.690 -7.484 12.156 1.00 76.69 101 GLU A O 1
#

Radius of gyration: 12.61 Å; chains: 1; bounding box: 30×31×31 Å

Secondary structure (DSSP, 8-state):
--SEEETTEEEEEPP-SS-SEEEEEEEETTEEEEEEEEEHHHHH-HHHH---TTTHHHHHHHHHHTTGGGS-SS-EEEEE-GGGEETTEE-S-GGGSEE--